Protein AF-A0A847ZUV1-F1 (afdb_monomer)

Structure (mmCIF, N/CA/C/O backbone):
data_AF-A0A847ZUV1-F1
#
_entry.id   AF-A0A847ZUV1-F1
#
loop_
_atom_site.group_PDB
_atom_site.id
_atom_site.type_symbol
_atom_site.label_atom_id
_atom_site.label_alt_id
_atom_site.label_comp_id
_atom_site.label_asym_id
_atom_site.label_entity_id
_atom_site.label_seq_id
_atom_site.pdbx_PDB_ins_code
_atom_site.Cartn_x
_atom_site.Cartn_y
_atom_site.Cartn_z
_atom_site.occupancy
_atom_site.B_iso_or_equiv
_atom_site.auth_seq_id
_atom_site.auth_comp_id
_atom_site.auth_asym_id
_atom_site.auth_atom_id
_atom_site.pdbx_PDB_model_num
ATOM 1 N N . MET A 1 1 ? -39.282 9.182 20.043 1.00 53.53 1 MET A N 1
ATOM 2 C CA . MET A 1 1 ? -37.834 9.390 19.811 1.00 53.53 1 MET A CA 1
ATOM 3 C C . MET A 1 1 ? -37.083 8.302 20.571 1.00 53.53 1 MET A C 1
ATOM 5 O O . MET A 1 1 ? -37.227 8.253 21.785 1.00 53.53 1 MET A O 1
ATOM 9 N N . LYS A 1 2 ? -36.377 7.372 19.909 1.00 70.12 2 LYS A N 1
ATOM 10 C CA . LYS A 1 2 ? -35.536 6.395 20.632 1.00 70.12 2 LYS A CA 1
ATOM 11 C C . LYS A 1 2 ? -34.274 7.124 21.107 1.00 70.12 2 LYS A C 1
ATOM 13 O O . LYS A 1 2 ? -33.583 7.711 20.282 1.00 70.12 2 LYS A O 1
ATOM 18 N N . SER A 1 3 ? -34.034 7.140 22.419 1.00 82.88 3 SER A N 1
ATOM 19 C CA . SER A 1 3 ? -32.850 7.770 23.024 1.00 82.88 3 SER A CA 1
ATOM 20 C C . SER A 1 3 ? -31.555 7.199 22.431 1.00 82.88 3 SER A C 1
ATOM 22 O O . SER A 1 3 ? -31.495 6.003 22.135 1.00 82.88 3 SER A O 1
ATOM 24 N N . ALA A 1 4 ? -30.523 8.038 22.290 1.00 77.69 4 ALA A N 1
ATOM 25 C CA . ALA A 1 4 ? -29.193 7.630 21.827 1.00 77.69 4 ALA A CA 1
ATOM 26 C C . ALA A 1 4 ? -28.595 6.504 22.691 1.00 77.69 4 ALA A C 1
ATOM 28 O O . ALA A 1 4 ? -27.925 5.625 22.167 1.00 77.69 4 ALA A O 1
ATOM 29 N N . ALA A 1 5 ? -28.950 6.449 23.979 1.00 82.81 5 ALA A N 1
ATOM 30 C CA . ALA A 1 5 ? -28.507 5.409 24.910 1.00 82.81 5 ALA A CA 1
ATOM 31 C C . ALA A 1 5 ? -28.939 3.976 24.529 1.00 82.81 5 ALA A C 1
ATOM 33 O O . ALA A 1 5 ? -28.390 3.017 25.060 1.00 82.81 5 ALA A O 1
ATOM 34 N N . TYR A 1 6 ? -29.917 3.811 23.629 1.00 88.81 6 TYR A N 1
ATOM 35 C CA . TYR A 1 6 ? -30.359 2.494 23.151 1.00 88.81 6 TYR A CA 1
ATOM 36 C C . TYR A 1 6 ? -29.679 2.054 21.848 1.00 88.81 6 TYR A C 1
ATOM 38 O O . TYR A 1 6 ? -29.993 0.978 21.335 1.00 88.81 6 TYR A O 1
ATOM 46 N N . ARG A 1 7 ? -28.797 2.876 21.264 1.00 90.94 7 ARG A N 1
ATOM 47 C CA . ARG A 1 7 ? -28.047 2.489 20.067 1.00 90.94 7 ARG A CA 1
ATOM 48 C C . ARG A 1 7 ? -26.960 1.496 20.464 1.00 90.94 7 ARG A C 1
ATOM 50 O O . ARG A 1 7 ? -26.238 1.701 21.434 1.00 90.94 7 ARG A O 1
ATOM 57 N N . LEU A 1 8 ? -26.849 0.404 19.712 1.00 93.38 8 LEU A N 1
ATOM 58 C CA . LEU A 1 8 ? -25.743 -0.531 19.888 1.00 93.38 8 LEU A CA 1
ATOM 59 C C . LEU A 1 8 ? -24.429 0.189 19.544 1.00 93.38 8 LEU A C 1
ATOM 61 O O . LEU A 1 8 ? -24.391 0.839 18.500 1.00 93.38 8 LEU A O 1
ATOM 65 N N . PRO A 1 9 ? -23.344 0.032 20.328 1.00 91.81 9 PRO A N 1
ATOM 66 C CA . PRO A 1 9 ? -22.079 0.723 20.058 1.00 91.81 9 PRO A CA 1
ATOM 67 C C . PRO A 1 9 ? -21.528 0.474 18.648 1.00 91.81 9 PRO A C 1
ATOM 69 O O . PRO A 1 9 ? -21.031 1.390 18.006 1.00 91.81 9 PRO A O 1
ATOM 72 N N . ALA A 1 10 ? -21.687 -0.747 18.125 1.00 91.94 10 ALA A N 1
ATOM 73 C CA . ALA A 1 10 ? -21.276 -1.108 16.765 1.00 91.94 10 ALA A CA 1
ATOM 74 C C . ALA A 1 10 ? -22.081 -0.402 15.653 1.00 91.94 10 ALA A C 1
ATOM 76 O O . ALA A 1 10 ? -21.674 -0.420 14.496 1.00 91.94 10 ALA A O 1
ATOM 77 N N . MET A 1 11 ? -23.228 0.195 15.987 1.00 92.81 11 MET A N 1
ATOM 78 C CA . MET A 1 11 ? -24.096 0.944 15.072 1.00 92.81 11 MET A CA 1
ATOM 79 C C . MET A 1 11 ? -24.112 2.452 15.382 1.00 92.81 11 MET A C 1
ATOM 81 O O . MET A 1 11 ? -24.817 3.202 14.708 1.00 92.81 11 MET A O 1
ATOM 85 N N . ASP A 1 12 ? -23.367 2.909 16.394 1.00 94.12 12 ASP A N 1
ATOM 86 C CA . ASP A 1 12 ? -23.307 4.313 16.803 1.00 94.12 12 ASP A CA 1
ATOM 87 C C . ASP A 1 12 ? -22.054 4.989 16.226 1.00 94.12 12 ASP A C 1
ATOM 89 O O . ASP A 1 12 ? -20.960 4.934 16.790 1.00 94.12 12 ASP A O 1
ATOM 93 N N . ILE A 1 13 ? -22.212 5.618 15.059 1.00 91.81 13 ILE A N 1
ATOM 94 C CA . ILE A 1 13 ? -21.105 6.257 14.335 1.00 91.81 13 ILE A CA 1
ATOM 95 C C . ILE A 1 13 ? -20.550 7.474 15.087 1.00 91.81 13 ILE A C 1
ATOM 97 O O . ILE A 1 13 ? -19.344 7.705 15.042 1.00 91.81 13 ILE A O 1
ATOM 101 N N . GLU A 1 14 ? -21.385 8.230 15.806 1.00 92.94 14 GLU A N 1
ATOM 102 C CA . GLU A 1 14 ? -20.931 9.387 16.592 1.00 92.94 14 GLU A CA 1
ATOM 103 C C . GLU A 1 14 ? -19.994 8.931 17.716 1.00 92.94 14 GLU A C 1
ATOM 105 O O . GLU A 1 14 ? -18.917 9.500 17.902 1.00 92.94 14 GLU A O 1
ATOM 110 N N . PHE A 1 15 ? -20.352 7.844 18.406 1.00 93.38 15 PHE A N 1
ATOM 111 C CA . PHE A 1 15 ? -19.483 7.204 19.391 1.00 93.38 15 PHE A CA 1
ATOM 112 C C . PHE A 1 15 ? -18.195 6.650 18.761 1.00 93.38 15 PHE A C 1
ATOM 114 O O . PHE A 1 15 ? -17.100 6.890 19.275 1.00 93.38 15 PHE A O 1
ATOM 121 N N . LEU A 1 16 ? -18.293 5.933 17.636 1.00 94.12 16 LEU A N 1
ATOM 122 C CA . LEU A 1 16 ? -17.138 5.316 16.970 1.00 94.12 16 LEU A CA 1
ATOM 123 C C . LEU A 1 16 ? -16.148 6.332 16.388 1.00 94.12 16 LEU A C 1
ATOM 125 O O . LEU A 1 16 ? -14.952 6.054 16.352 1.00 94.12 16 LEU A O 1
ATOM 129 N N . LEU A 1 17 ? -16.614 7.496 15.934 1.00 94.06 17 LEU A N 1
ATOM 130 C CA . LEU A 1 17 ? -15.756 8.570 15.421 1.00 94.06 17 LEU A CA 1
ATOM 131 C C . LEU A 1 17 ? -15.228 9.502 16.520 1.00 94.06 17 LEU A C 1
ATOM 133 O O . LEU A 1 17 ? -14.335 10.310 16.251 1.00 94.06 17 LEU A O 1
ATOM 137 N N . GLY A 1 18 ? -15.727 9.359 17.749 1.00 95.06 18 GLY A N 1
ATOM 138 C CA . GLY A 1 18 ? -15.259 10.090 18.918 1.00 95.06 18 GLY A CA 1
ATOM 139 C C . GLY A 1 18 ? -13.788 9.839 19.265 1.00 95.06 18 GLY A C 1
ATOM 140 O O . GLY A 1 18 ? -13.110 8.946 18.742 1.00 95.06 18 GLY A O 1
ATOM 141 N N . ASP A 1 19 ? -13.271 10.661 20.176 1.00 96.50 19 ASP A N 1
ATOM 142 C CA . ASP A 1 19 ? -11.856 10.625 20.552 1.00 96.50 19 ASP A CA 1
ATOM 143 C C . ASP A 1 19 ? -11.508 9.397 21.406 1.00 96.50 19 ASP A C 1
ATOM 145 O O . ASP A 1 19 ? -10.467 8.768 21.215 1.00 96.50 19 ASP A O 1
ATOM 149 N N . SER A 1 20 ? -12.434 8.985 22.278 1.00 95.94 20 SER A N 1
ATOM 150 C CA . SER A 1 20 ? -12.288 7.819 23.161 1.00 95.94 20 SER A CA 1
ATOM 151 C C . SER A 1 20 ? -12.166 6.488 22.410 1.00 95.94 20 SER A C 1
ATOM 153 O O . SER A 1 20 ? -11.598 5.533 22.934 1.00 95.94 20 SER A O 1
ATOM 155 N N . THR A 1 21 ? -12.663 6.418 21.176 1.00 96.75 21 THR A N 1
ATOM 156 C CA . THR A 1 21 ? -12.665 5.221 20.321 1.00 96.75 21 THR A CA 1
ATOM 157 C C . THR A 1 21 ? -11.560 5.239 19.264 1.00 96.75 21 THR A C 1
ATOM 159 O O . THR A 1 21 ? -11.434 4.289 18.490 1.00 96.75 21 THR A O 1
ATOM 162 N N . ARG A 1 22 ? -10.698 6.267 19.245 1.00 96.25 22 ARG A N 1
ATOM 163 C CA . ARG A 1 22 ? -9.581 6.382 18.291 1.00 96.25 22 ARG A CA 1
ATOM 164 C C . ARG A 1 22 ? -8.649 5.165 18.316 1.00 96.25 22 ARG A C 1
ATOM 166 O O . ARG A 1 22 ? -8.273 4.673 17.258 1.00 96.25 22 ARG A O 1
ATOM 173 N N . GLY A 1 23 ? -8.316 4.651 19.503 1.00 97.19 23 GLY A N 1
ATOM 174 C CA . GLY A 1 23 ? -7.465 3.461 19.637 1.00 97.19 23 GLY A CA 1
ATOM 175 C C . GLY A 1 23 ? -8.099 2.202 19.036 1.00 97.19 23 GLY A C 1
ATOM 176 O O . GLY A 1 23 ? -7.425 1.437 18.352 1.00 97.19 23 GLY A O 1
ATOM 177 N N . ILE A 1 24 ? -9.414 2.034 19.213 1.00 96.12 24 ILE A N 1
ATOM 178 C CA . ILE A 1 24 ? -10.171 0.919 18.627 1.00 96.12 2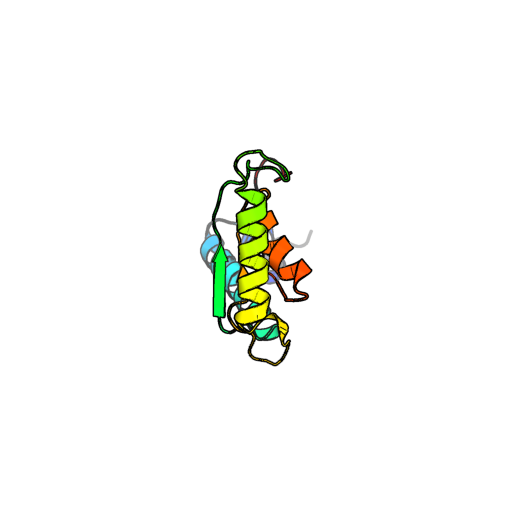4 ILE A CA 1
ATOM 179 C C . ILE A 1 24 ? -10.193 1.043 17.100 1.00 96.12 24 ILE A C 1
ATOM 181 O O . ILE A 1 24 ? -9.948 0.062 16.406 1.00 96.12 24 ILE A O 1
ATOM 185 N N . ARG A 1 25 ? -10.427 2.247 16.560 1.00 95.12 25 ARG A N 1
ATOM 186 C CA . ARG A 1 25 ? -10.376 2.486 15.107 1.00 95.12 25 ARG A CA 1
ATOM 187 C C . ARG A 1 25 ? -9.011 2.150 14.511 1.00 95.12 25 ARG A C 1
ATOM 189 O O . ARG A 1 25 ? -8.964 1.462 13.500 1.00 95.12 25 ARG A O 1
ATOM 196 N N . PHE A 1 26 ? -7.921 2.548 15.167 1.00 95.69 26 PHE A N 1
ATOM 197 C CA . PHE A 1 26 ? -6.567 2.203 14.727 1.00 95.69 26 PHE A CA 1
ATOM 198 C C . PHE A 1 26 ? -6.3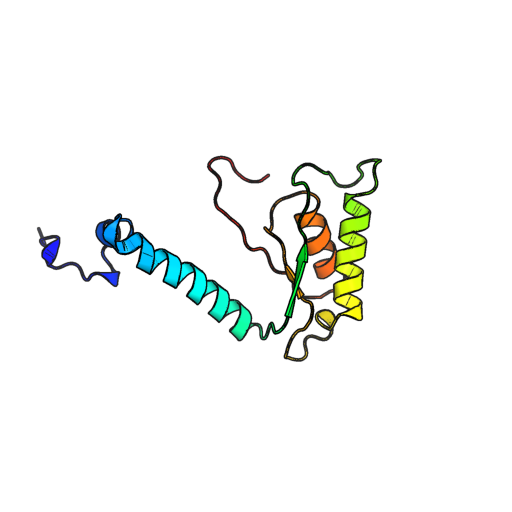31 0.685 14.710 1.00 95.69 26 PHE A C 1
ATOM 200 O O . PHE A 1 26 ? -5.794 0.142 13.745 1.00 95.69 26 PHE A O 1
ATOM 207 N N . GLN A 1 27 ? -6.789 -0.024 15.748 1.00 97.12 27 GLN A N 1
ATOM 208 C CA . GLN A 1 27 ? -6.724 -1.484 15.779 1.00 97.12 27 GLN A CA 1
ATOM 209 C C . GLN A 1 27 ? -7.518 -2.112 14.625 1.00 97.12 27 GLN A C 1
ATOM 211 O O . GLN A 1 27 ? -7.027 -3.048 13.998 1.00 97.12 27 GLN A O 1
ATOM 216 N N . LEU A 1 28 ? -8.710 -1.595 14.318 1.00 96.00 28 LEU A N 1
ATOM 217 C CA . LEU A 1 28 ? -9.529 -2.079 13.204 1.00 96.00 28 LEU A CA 1
ATOM 218 C C . LEU A 1 28 ? -8.881 -1.811 11.839 1.00 96.00 28 LEU A C 1
ATOM 220 O O . LEU A 1 28 ? -8.957 -2.669 10.963 1.00 96.00 28 LEU A O 1
ATOM 224 N N . GLU A 1 29 ? -8.228 -0.661 11.649 1.00 95.06 29 GLU A N 1
ATOM 225 C CA . GLU A 1 29 ? -7.476 -0.353 10.423 1.00 95.06 29 GLU A CA 1
ATOM 226 C C . GLU A 1 29 ? -6.346 -1.364 10.194 1.00 95.06 29 GLU A C 1
ATOM 228 O O . GLU A 1 29 ? -6.225 -1.911 9.095 1.00 95.06 29 GLU A O 1
ATOM 233 N N . TYR A 1 30 ? -5.582 -1.681 11.244 1.00 95.81 30 TYR A N 1
ATOM 234 C CA . TYR A 1 30 ? -4.553 -2.717 11.188 1.00 95.81 30 TYR A CA 1
ATOM 235 C C . TYR A 1 30 ? -5.149 -4.106 10.924 1.00 95.81 30 TYR A C 1
ATOM 237 O O . TYR A 1 30 ? -4.738 -4.783 9.983 1.00 95.81 30 TYR A O 1
ATOM 245 N N . GLN A 1 31 ? -6.141 -4.524 11.718 1.00 97.69 31 GLN A N 1
ATOM 246 C CA . GLN A 1 31 ? -6.741 -5.859 11.615 1.00 97.69 31 GLN A CA 1
ATOM 247 C C . GLN A 1 31 ? -7.341 -6.106 10.232 1.00 97.69 31 GLN A C 1
ATOM 249 O O . GLN A 1 31 ? -7.100 -7.152 9.638 1.00 97.69 31 GLN A O 1
ATOM 254 N N . LYS A 1 32 ? -8.063 -5.126 9.681 1.00 96.25 32 LYS A N 1
ATOM 255 C CA . LYS A 1 32 ? -8.655 -5.234 8.346 1.00 96.25 32 LYS A CA 1
ATOM 256 C C . LYS A 1 32 ? -7.593 -5.393 7.258 1.00 96.25 32 LYS A C 1
ATOM 258 O O . LYS A 1 32 ? -7.782 -6.182 6.334 1.00 96.25 32 LYS A O 1
ATOM 263 N N . ALA A 1 33 ? -6.491 -4.646 7.340 1.00 94.81 33 ALA A N 1
ATOM 264 C CA . ALA A 1 33 ? -5.388 -4.783 6.392 1.00 94.81 33 ALA A CA 1
ATOM 265 C C . ALA A 1 33 ? -4.726 -6.167 6.505 1.00 94.81 33 ALA A C 1
ATOM 267 O O . ALA A 1 33 ? -4.561 -6.856 5.500 1.00 94.81 33 ALA A O 1
ATOM 268 N N . GLU A 1 34 ? -4.424 -6.601 7.728 1.00 95.69 34 GLU A N 1
ATOM 269 C CA . GLU A 1 34 ? -3.804 -7.894 8.023 1.00 95.69 34 GLU A CA 1
ATOM 270 C C . GLU A 1 34 ? -4.662 -9.078 7.540 1.00 95.69 34 GLU A C 1
ATOM 272 O O . GLU A 1 34 ? -4.155 -10.001 6.900 1.00 95.69 34 GLU A O 1
ATOM 277 N N . GLU A 1 35 ? -5.976 -9.048 7.782 1.00 97.06 35 GLU A N 1
ATOM 278 C CA . GLU A 1 35 ? -6.907 -10.084 7.321 1.00 97.06 35 GLU A CA 1
ATOM 279 C C . GLU A 1 35 ? -6.941 -10.190 5.793 1.00 97.06 35 GLU A C 1
ATOM 281 O O . GLU A 1 35 ? -6.937 -11.299 5.251 1.00 97.06 35 GLU A O 1
ATOM 286 N N . HIS A 1 36 ? -6.911 -9.059 5.081 1.00 95.31 36 HIS A N 1
ATOM 287 C CA . HIS A 1 36 ? -6.841 -9.066 3.621 1.00 95.31 36 HIS A CA 1
ATOM 288 C C . HIS A 1 36 ? -5.535 -9.680 3.106 1.00 95.31 36 HIS A C 1
ATOM 290 O O . HIS A 1 36 ? -5.577 -10.520 2.203 1.00 95.31 36 HIS A O 1
ATOM 296 N N . LEU A 1 37 ? -4.389 -9.312 3.689 1.00 95.19 37 LEU A N 1
ATOM 297 C CA . LEU A 1 37 ? -3.085 -9.865 3.306 1.00 95.19 37 LEU A CA 1
ATOM 298 C C . LEU A 1 37 ? -3.040 -11.382 3.529 1.00 95.19 37 LEU A C 1
ATOM 300 O O . LEU A 1 37 ? -2.653 -12.134 2.629 1.00 95.19 37 LEU A O 1
ATOM 304 N N . ARG A 1 38 ? -3.536 -11.849 4.681 1.00 95.38 38 ARG A N 1
ATOM 305 C CA . ARG A 1 38 ? -3.646 -13.281 5.003 1.00 95.38 38 ARG A CA 1
ATOM 306 C C . ARG A 1 38 ? -4.578 -14.020 4.051 1.00 95.38 38 ARG A C 1
ATOM 308 O O . ARG A 1 38 ? -4.221 -15.090 3.558 1.00 95.38 38 ARG A O 1
ATOM 315 N N . ALA A 1 39 ? -5.743 -13.455 3.740 1.00 94.06 39 ALA A N 1
ATOM 316 C CA . ALA A 1 39 ? -6.690 -14.054 2.800 1.00 94.06 39 ALA A CA 1
ATOM 317 C C . ALA A 1 39 ? -6.086 -14.192 1.390 1.00 94.06 39 ALA A C 1
ATOM 319 O O . ALA A 1 39 ? -6.264 -15.217 0.719 1.00 94.06 39 ALA A O 1
ATOM 320 N N . TRP A 1 40 ? -5.310 -13.196 0.956 1.00 93.00 40 TRP A N 1
ATOM 321 C CA . TRP A 1 40 ? -4.554 -13.245 -0.298 1.00 93.00 40 TRP A CA 1
ATOM 322 C C . TRP A 1 40 ? -3.364 -14.210 -0.243 1.00 93.00 40 TRP A C 1
ATOM 324 O O . TRP A 1 40 ? -2.920 -14.687 -1.285 1.00 93.00 40 TRP A O 1
ATOM 334 N N . GLY A 1 41 ? -2.918 -14.595 0.953 1.00 95.25 41 GLY A N 1
ATOM 335 C CA . GLY A 1 41 ? -1.771 -15.473 1.164 1.00 95.25 41 GLY A CA 1
ATOM 336 C C . GLY A 1 41 ? -0.444 -14.760 0.933 1.00 95.25 41 GLY A C 1
ATOM 337 O O . GLY A 1 41 ? 0.485 -15.392 0.446 1.00 95.25 41 GLY A O 1
ATOM 338 N N . VAL A 1 42 ? -0.378 -13.456 1.209 1.00 96.06 42 VAL A N 1
ATOM 339 C CA . VAL A 1 42 ? 0.849 -12.656 1.119 1.00 96.06 42 VAL A CA 1
ATOM 340 C C 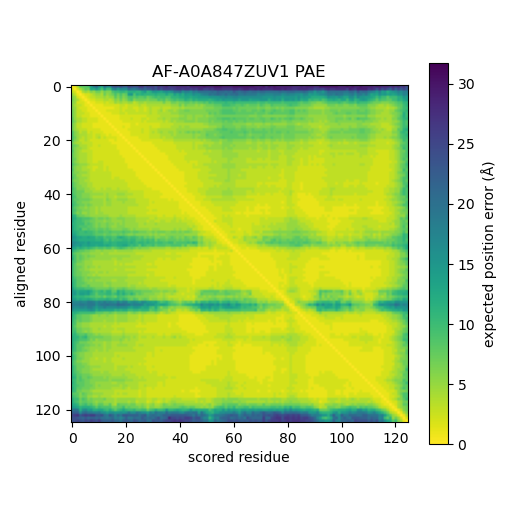. VAL A 1 42 ? 1.708 -12.934 2.346 1.00 96.06 42 VAL A C 1
ATOM 342 O O . VAL A 1 42 ? 1.287 -12.645 3.461 1.00 96.06 42 VAL A O 1
ATOM 345 N N . GLU A 1 43 ? 2.903 -13.479 2.132 1.00 95.88 43 GLU A N 1
ATOM 346 C CA . GLU A 1 43 ? 3.872 -13.758 3.200 1.00 95.88 43 GLU A CA 1
ATOM 347 C C . GLU A 1 43 ? 4.916 -12.648 3.302 1.00 95.88 43 GLU A C 1
ATOM 349 O O . GLU A 1 43 ? 5.235 -12.181 4.392 1.00 95.88 43 GLU A O 1
ATOM 354 N N . THR A 1 44 ? 5.436 -12.189 2.160 1.00 96.19 44 THR A N 1
ATOM 355 C CA . THR A 1 44 ? 6.413 -11.097 2.121 1.00 96.19 44 THR A CA 1
ATOM 356 C C . THR A 1 44 ? 6.073 -10.070 1.052 1.00 96.19 44 THR A C 1
ATOM 358 O O . THR A 1 44 ? 5.517 -10.379 -0.006 1.00 96.19 44 THR A O 1
ATOM 361 N N . THR A 1 45 ? 6.450 -8.825 1.327 1.00 97.25 45 THR A N 1
ATOM 362 C CA . THR A 1 45 ? 6.284 -7.695 0.413 1.00 97.25 45 THR A CA 1
ATOM 363 C C . THR A 1 45 ? 7.607 -6.990 0.182 1.00 97.25 45 THR A C 1
ATOM 365 O O . THR A 1 45 ? 8.414 -6.868 1.103 1.00 97.25 45 THR A O 1
ATOM 368 N N . VAL A 1 46 ? 7.775 -6.426 -1.009 1.00 98.06 46 VAL A N 1
ATOM 369 C CA . VAL A 1 46 ? 8.793 -5.405 -1.273 1.00 98.06 46 VAL A CA 1
ATOM 370 C C . VAL A 1 46 ? 8.082 -4.059 -1.308 1.00 98.06 46 VAL A C 1
ATOM 372 O O . VAL A 1 46 ? 7.237 -3.824 -2.173 1.00 98.06 46 VAL A O 1
ATOM 375 N N . VAL A 1 47 ? 8.394 -3.190 -0.344 1.00 97.94 47 VAL A N 1
ATOM 376 C CA . VAL A 1 47 ? 7.752 -1.875 -0.226 1.00 97.94 47 VAL A CA 1
ATOM 377 C C . VAL A 1 47 ? 8.542 -0.841 -1.017 1.00 97.94 47 VAL A C 1
ATOM 379 O O . VAL A 1 47 ? 9.719 -0.613 -0.736 1.00 97.94 47 VAL A O 1
ATOM 382 N N . VAL A 1 48 ? 7.895 -0.199 -1.989 1.00 98.12 48 VAL A N 1
ATOM 383 C CA . VAL A 1 48 ? 8.511 0.843 -2.818 1.00 98.12 48 VAL A CA 1
ATOM 384 C C . VAL A 1 48 ? 7.969 2.213 -2.428 1.00 98.12 48 VAL A C 1
ATOM 386 O O . VAL A 1 48 ? 6.764 2.469 -2.469 1.00 98.12 48 VAL A O 1
ATOM 389 N N . PHE A 1 49 ? 8.888 3.111 -2.083 1.00 97.00 49 PHE A N 1
ATOM 390 C CA . PHE A 1 49 ? 8.616 4.523 -1.840 1.00 97.00 49 PHE A CA 1
ATOM 391 C C . PHE A 1 49 ? 9.227 5.377 -2.947 1.00 97.00 49 PHE A C 1
ATOM 393 O O . PHE A 1 49 ? 10.274 5.048 -3.501 1.00 97.00 49 PHE A O 1
ATOM 400 N N . GLY A 1 50 ? 8.600 6.513 -3.235 1.00 95.12 50 GLY A N 1
ATOM 401 C CA . GLY A 1 50 ? 9.157 7.485 -4.161 1.00 95.12 50 GLY A CA 1
ATOM 402 C C . GLY A 1 50 ? 8.234 8.667 -4.410 1.00 95.12 50 GLY A C 1
ATOM 403 O O . GLY A 1 50 ? 7.150 8.773 -3.838 1.00 95.12 50 GLY A O 1
ATOM 404 N N . SER A 1 51 ? 8.699 9.581 -5.258 1.00 94.69 51 SER A N 1
ATOM 405 C CA . SER A 1 51 ? 7.992 10.822 -5.563 1.00 94.69 51 SER A CA 1
ATOM 406 C C . SER A 1 51 ? 6.638 10.565 -6.226 1.00 94.69 51 SER A C 1
ATOM 408 O O . SER A 1 51 ? 6.558 9.887 -7.249 1.00 94.69 51 SER A O 1
ATOM 410 N N . ALA A 1 52 ? 5.604 11.218 -5.697 1.00 92.69 52 ALA A N 1
ATOM 411 C CA . ALA A 1 52 ? 4.272 11.288 -6.294 1.00 92.69 52 ALA A CA 1
ATOM 412 C C . ALA A 1 52 ? 4.205 12.199 -7.540 1.00 92.69 52 ALA A C 1
ATOM 414 O O . ALA A 1 52 ? 3.179 12.284 -8.198 1.00 92.69 52 ALA A O 1
ATOM 415 N N . ARG A 1 53 ? 5.282 12.933 -7.856 1.00 92.62 53 ARG A N 1
ATOM 416 C CA . ARG A 1 53 ? 5.278 13.994 -8.884 1.00 92.62 53 ARG A CA 1
ATOM 417 C C . ARG A 1 53 ? 5.960 13.601 -10.192 1.00 92.62 53 ARG A C 1
ATOM 419 O O . ARG A 1 53 ? 5.881 14.349 -11.163 1.00 92.62 53 ARG A O 1
ATOM 426 N N . VAL A 1 54 ? 6.678 12.479 -10.203 1.00 94.00 54 VAL A N 1
ATOM 427 C CA . VAL A 1 54 ? 7.341 11.973 -11.412 1.00 94.00 54 VAL A CA 1
ATOM 428 C C . VAL A 1 54 ? 6.267 11.475 -12.370 1.00 94.00 54 VAL A C 1
ATOM 430 O O . VAL A 1 54 ? 5.358 10.772 -11.949 1.00 94.00 54 VAL A O 1
ATOM 433 N N . LYS A 1 55 ? 6.360 11.834 -13.651 1.00 92.25 55 LYS A N 1
ATOM 434 C CA . LYS A 1 55 ? 5.367 11.457 -14.664 1.00 92.25 55 LYS A CA 1
ATOM 435 C C . LYS A 1 55 ? 5.910 10.369 -15.596 1.00 92.25 55 LYS A C 1
ATOM 437 O O . LYS A 1 55 ? 7.121 10.332 -15.827 1.00 92.25 55 LYS A O 1
ATOM 442 N N . PRO A 1 56 ? 5.038 9.529 -16.179 1.00 92.56 56 PRO A N 1
ATOM 443 C CA . PRO A 1 56 ? 5.420 8.667 -17.293 1.00 92.56 56 PRO A CA 1
ATOM 444 C C . PRO A 1 56 ? 6.055 9.487 -18.427 1.00 92.56 56 PRO A C 1
ATOM 446 O O . PRO A 1 56 ? 5.552 10.558 -18.771 1.00 92.56 56 PRO A O 1
ATOM 449 N N . GLY A 1 57 ? 7.158 9.000 -19.002 1.00 89.56 57 GLY A N 1
ATOM 450 C CA . GLY A 1 57 ? 7.873 9.688 -20.085 1.00 89.56 57 GLY A CA 1
ATOM 451 C C . GLY A 1 57 ? 8.701 10.906 -19.656 1.00 89.56 57 GLY A C 1
ATOM 452 O O . GLY A 1 57 ? 9.156 11.662 -20.515 1.00 89.56 57 GLY A O 1
ATOM 453 N N . ALA A 1 58 ? 8.905 11.121 -18.350 1.00 89.88 58 ALA A N 1
ATOM 454 C CA . ALA A 1 58 ? 9.858 12.116 -17.870 1.00 89.88 58 ALA A CA 1
ATOM 455 C C . ALA A 1 58 ? 11.290 11.779 -18.349 1.00 89.88 58 ALA A C 1
ATOM 457 O O . ALA A 1 58 ? 11.681 10.610 -18.349 1.00 89.88 58 ALA A O 1
ATOM 458 N N . PRO A 1 59 ? 12.099 12.784 -18.734 1.00 90.00 59 PRO A N 1
ATOM 459 C CA . PRO A 1 59 ? 13.420 12.562 -19.333 1.00 90.00 59 PRO A CA 1
ATOM 460 C C . PRO A 1 59 ? 14.459 11.986 -18.361 1.00 90.00 59 PRO A C 1
ATOM 462 O O . PRO A 1 59 ? 15.517 11.541 -18.792 1.00 90.00 59 PRO A O 1
ATOM 465 N N . ASP A 1 60 ? 14.177 12.003 -17.058 1.00 91.88 60 ASP A N 1
ATOM 466 C CA . ASP A 1 60 ? 15.044 11.452 -16.016 1.00 91.88 60 ASP A CA 1
ATOM 467 C C . ASP A 1 60 ? 14.980 9.916 -15.910 1.00 91.88 60 ASP A C 1
ATOM 469 O O . ASP A 1 60 ? 15.830 9.313 -15.258 1.00 91.88 60 ASP A O 1
ATOM 473 N N . GLY A 1 61 ? 13.998 9.278 -16.561 1.00 94.75 61 GLY A N 1
ATOM 474 C CA . GLY A 1 61 ? 13.846 7.824 -16.606 1.00 94.75 61 GLY A CA 1
ATOM 475 C C . GLY A 1 61 ? 13.405 7.182 -15.287 1.00 94.75 61 GLY A C 1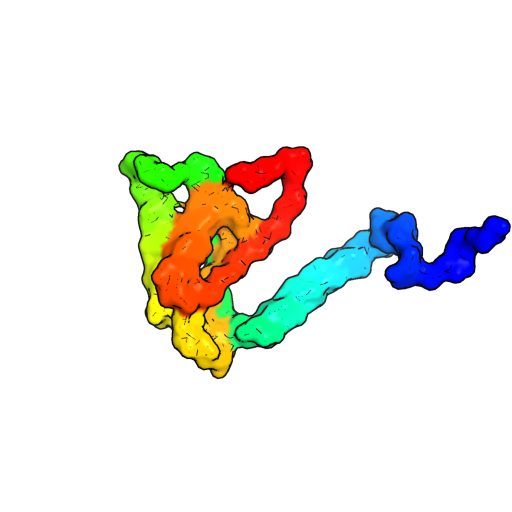
ATOM 476 O O . GLY A 1 61 ? 13.345 5.954 -15.203 1.00 94.75 61 GLY A O 1
ATOM 477 N N . TRP A 1 62 ? 13.065 7.964 -14.253 1.00 97.25 62 TRP A N 1
ATOM 478 C CA . TRP A 1 62 ? 12.744 7.402 -12.936 1.00 97.25 62 TRP A CA 1
ATOM 479 C C . TRP A 1 62 ? 11.454 6.585 -12.937 1.00 97.25 62 TRP A C 1
ATOM 481 O O . TRP A 1 62 ? 11.390 5.542 -12.286 1.00 97.25 62 TRP A O 1
ATOM 491 N N . TYR A 1 63 ? 10.439 7.035 -13.681 1.00 97.88 63 TYR A N 1
ATOM 492 C CA . TYR A 1 63 ? 9.185 6.294 -13.818 1.00 97.88 63 TYR A CA 1
ATOM 493 C C . TYR A 1 63 ? 9.433 4.920 -14.450 1.00 97.88 63 TYR A C 1
ATOM 495 O O . TYR A 1 63 ? 9.034 3.893 -13.902 1.00 97.88 63 TYR A O 1
ATOM 503 N N . ASP A 1 64 ? 10.145 4.888 -15.576 1.00 97.69 64 ASP A N 1
ATOM 504 C CA . ASP A 1 64 ? 10.411 3.647 -16.303 1.00 97.69 64 ASP A CA 1
ATOM 505 C C . ASP A 1 64 ? 11.314 2.707 -15.502 1.00 97.69 64 ASP A C 1
ATOM 507 O O . ASP A 1 64 ? 11.070 1.501 -15.475 1.00 97.69 64 ASP A O 1
ATOM 511 N N . GLY A 1 65 ? 12.292 3.249 -14.770 1.00 98.00 65 GLY A N 1
ATOM 512 C CA . GLY A 1 65 ? 13.114 2.481 -13.837 1.00 98.00 65 GLY A CA 1
ATOM 513 C C . GLY A 1 65 ? 12.290 1.831 -12.723 1.00 98.00 65 GLY A C 1
ATOM 514 O O . GLY A 1 65 ? 12.445 0.640 -12.457 1.00 98.00 65 GLY A O 1
ATOM 515 N N . ALA A 1 66 ? 11.363 2.572 -12.110 1.00 98.31 66 ALA A N 1
ATOM 516 C CA . ALA A 1 66 ? 10.477 2.041 -11.074 1.00 98.31 66 ALA A CA 1
ATOM 517 C C . ALA A 1 66 ? 9.509 0.978 -11.619 1.00 98.31 66 ALA A C 1
ATOM 519 O O . ALA A 1 66 ? 9.288 -0.051 -10.977 1.00 98.31 66 ALA A O 1
ATOM 520 N N . ARG A 1 67 ? 8.984 1.179 -12.833 1.00 98.44 67 ARG A N 1
ATOM 521 C CA . ARG A 1 67 ? 8.154 0.187 -13.528 1.00 98.44 67 ARG A CA 1
ATOM 522 C C . ARG A 1 67 ? 8.936 -1.082 -13.856 1.00 98.44 67 ARG A C 1
ATOM 524 O O . ARG A 1 67 ? 8.451 -2.183 -13.598 1.00 98.44 67 ARG A O 1
ATOM 531 N N . ALA A 1 68 ? 10.154 -0.946 -14.374 1.00 98.38 68 ALA A N 1
ATOM 532 C CA . ALA A 1 68 ? 11.032 -2.077 -14.650 1.00 98.38 68 ALA A CA 1
ATOM 533 C C . ALA A 1 68 ? 11.384 -2.843 -13.366 1.00 98.38 68 ALA A C 1
ATOM 535 O O . ALA A 1 68 ? 11.324 -4.071 -13.356 1.00 98.38 68 ALA A O 1
ATOM 536 N N . PHE A 1 69 ? 11.667 -2.132 -12.272 1.00 98.38 69 PHE A N 1
ATOM 537 C CA . PHE A 1 69 ? 11.905 -2.730 -10.959 1.00 98.38 69 PHE A CA 1
ATOM 538 C C . PHE A 1 69 ? 10.695 -3.537 -10.470 1.00 98.38 69 PHE A C 1
ATOM 540 O O . PHE A 1 69 ? 10.836 -4.711 -10.133 1.00 98.38 69 PHE A O 1
ATOM 547 N N . GLY A 1 70 ? 9.496 -2.942 -10.490 1.00 98.31 70 GLY A N 1
ATOM 548 C CA . GLY A 1 70 ? 8.269 -3.616 -10.058 1.00 98.31 70 GLY A CA 1
ATOM 549 C C . GLY A 1 70 ? 7.976 -4.883 -10.864 1.00 98.31 70 GLY A C 1
ATOM 550 O O . GLY A 1 70 ? 7.585 -5.907 -10.295 1.00 98.31 70 GLY A O 1
ATOM 551 N N . LYS A 1 71 ? 8.237 -4.841 -12.177 1.00 98.38 71 LYS A N 1
ATOM 552 C CA . LYS A 1 71 ? 8.136 -6.005 -13.060 1.00 98.38 71 LYS A CA 1
ATOM 553 C C . LYS A 1 71 ? 9.150 -7.086 -12.683 1.00 98.38 71 LYS A C 1
ATOM 555 O O . LYS A 1 71 ? 8.745 -8.218 -12.440 1.00 98.38 71 LYS A O 1
ATOM 560 N N . LEU A 1 72 ? 10.431 -6.736 -12.564 1.00 97.88 72 LEU A N 1
ATOM 561 C CA . LEU A 1 72 ? 11.506 -7.679 -12.245 1.00 97.88 72 LEU A CA 1
ATOM 562 C C . LEU A 1 72 ? 11.268 -8.389 -10.906 1.00 97.88 72 LEU A C 1
ATOM 564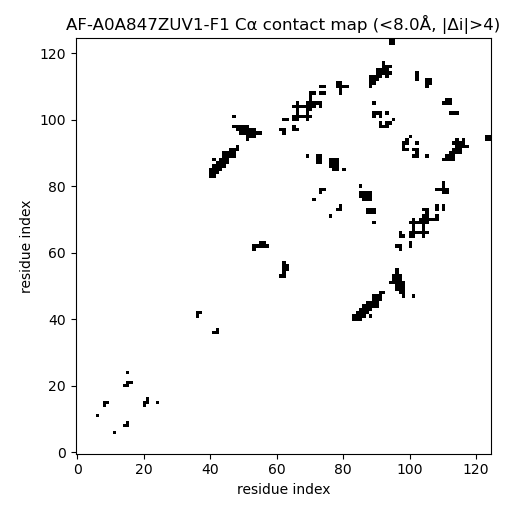 O O . LEU A 1 72 ? 11.307 -9.615 -10.839 1.00 97.88 72 LEU A O 1
ATOM 568 N N . CYS A 1 73 ? 10.958 -7.634 -9.849 1.00 96.81 73 CYS A N 1
ATOM 569 C CA . CYS A 1 73 ? 10.636 -8.207 -8.542 1.00 96.81 73 CYS A CA 1
ATOM 570 C C . CYS A 1 73 ? 9.438 -9.155 -8.607 1.00 96.81 73 CYS A C 1
ATOM 572 O O . CYS A 1 73 ? 9.407 -10.155 -7.902 1.00 96.81 73 CYS A O 1
ATOM 574 N N . SER A 1 74 ? 8.457 -8.859 -9.454 1.00 96.88 74 SER A N 1
ATOM 575 C CA . SER A 1 74 ? 7.267 -9.694 -9.585 1.00 96.88 74 SER A CA 1
ATOM 576 C C . SER A 1 74 ? 7.527 -10.978 -10.369 1.00 96.88 74 SER A C 1
ATOM 578 O O . SER A 1 74 ? 6.980 -12.024 -10.017 1.00 96.88 74 SER A O 1
ATOM 580 N N . GLU A 1 75 ? 8.356 -10.909 -11.413 1.00 95.81 75 GLU A N 1
ATOM 581 C CA . GLU A 1 75 ? 8.734 -12.057 -12.243 1.00 95.81 75 GLU A CA 1
ATOM 582 C C . GLU A 1 75 ? 9.656 -13.027 -11.504 1.00 95.81 75 GLU A C 1
ATOM 584 O O . GLU A 1 75 ? 9.423 -14.231 -11.566 1.00 95.81 75 GLU A O 1
ATOM 589 N N . GLU A 1 76 ? 10.624 -12.504 -10.752 1.00 94.38 76 GLU A N 1
ATOM 590 C CA . GLU A 1 76 ? 11.673 -13.303 -10.105 1.00 94.38 76 GLU A CA 1
ATOM 591 C C . GLU A 1 76 ? 11.424 -13.540 -8.605 1.00 94.38 76 GLU A C 1
ATOM 593 O O . GLU A 1 76 ? 11.985 -14.451 -8.002 1.00 94.38 76 GLU A O 1
ATOM 598 N N . GLY A 1 77 ? 10.586 -12.721 -7.964 1.00 89.75 77 GLY A N 1
ATOM 599 C CA . GLY A 1 77 ? 10.414 -12.712 -6.507 1.00 89.75 77 GLY A CA 1
ATOM 600 C C . GLY A 1 77 ? 9.349 -13.665 -5.965 1.00 89.75 77 GLY A C 1
ATOM 601 O O . GLY A 1 77 ? 9.175 -13.728 -4.752 1.00 89.75 77 GLY A O 1
ATOM 602 N N . GLY A 1 78 ? 8.642 -14.407 -6.820 1.00 89.81 78 GLY A N 1
ATOM 603 C CA . GLY A 1 78 ? 7.655 -15.413 -6.406 1.00 89.81 78 GLY A CA 1
ATOM 604 C C . GLY A 1 78 ? 6.190 -14.959 -6.438 1.00 89.81 78 GLY A C 1
ATOM 605 O O . GLY A 1 78 ? 5.296 -15.804 -6.426 1.00 89.81 78 GLY A O 1
ATOM 606 N N . ALA A 1 79 ? 5.915 -13.658 -6.568 1.00 91.56 79 ALA A N 1
ATOM 607 C CA . ALA A 1 79 ? 4.550 -13.123 -6.611 1.00 91.56 79 ALA A CA 1
ATOM 608 C C . ALA A 1 79 ? 3.763 -13.582 -7.856 1.00 91.56 79 ALA A C 1
ATOM 610 O O . ALA A 1 79 ? 2.552 -13.809 -7.787 1.00 91.56 79 ALA A O 1
ATOM 611 N N . LYS A 1 80 ? 4.439 -13.750 -9.001 1.00 90.50 80 LYS A N 1
ATOM 612 C CA . LYS A 1 80 ? 3.812 -14.112 -10.284 1.00 90.50 80 LYS A CA 1
ATOM 613 C C . LYS A 1 80 ? 3.244 -15.527 -10.327 1.00 90.50 80 LYS A C 1
ATOM 615 O O . LYS A 1 80 ? 2.263 -15.762 -11.028 1.00 90.50 80 LYS A O 1
ATOM 620 N N . HIS A 1 81 ? 3.827 -16.472 -9.591 1.00 80.81 81 HIS A N 1
ATOM 621 C CA . HIS A 1 81 ? 3.451 -17.884 -9.704 1.00 80.81 81 HIS A CA 1
ATOM 622 C C . HIS A 1 81 ? 2.054 -18.193 -9.154 1.00 80.81 81 HIS A C 1
ATOM 624 O O . HIS A 1 81 ? 1.522 -19.260 -9.444 1.00 80.81 81 HIS A O 1
ATOM 630 N N . LYS A 1 82 ? 1.441 -17.269 -8.393 1.00 71.62 82 LYS A N 1
ATOM 631 C CA . LYS A 1 82 ? 0.098 -17.399 -7.788 1.00 71.62 82 LYS A CA 1
ATOM 632 C C . LYS A 1 82 ? -0.111 -18.681 -6.964 1.00 71.62 82 LYS A C 1
ATOM 634 O O . LYS A 1 82 ? -1.239 -18.997 -6.590 1.00 71.62 82 LYS A O 1
ATOM 639 N N . VAL A 1 83 ? 0.967 -19.394 -6.643 1.00 82.94 83 VAL A N 1
ATOM 640 C CA . VAL A 1 83 ? 0.993 -20.496 -5.687 1.00 82.94 83 VAL A CA 1
ATOM 641 C C . VAL A 1 83 ? 1.224 -19.879 -4.321 1.00 82.94 83 VAL A C 1
ATOM 643 O O . VAL A 1 83 ? 2.145 -19.086 -4.152 1.00 82.94 83 VAL A O 1
ATOM 646 N N . LYS A 1 84 ? 0.355 -20.202 -3.365 1.00 86.88 84 LYS A N 1
ATOM 647 C CA . LYS A 1 84 ? 0.487 -19.690 -2.005 1.00 86.88 84 LYS A CA 1
ATOM 648 C C . LYS A 1 84 ? 1.596 -20.441 -1.251 1.00 86.88 84 LYS A C 1
ATOM 650 O O . LYS A 1 84 ? 1.715 -21.655 -1.430 1.00 86.88 84 LYS A O 1
ATOM 655 N N . PRO A 1 85 ? 2.318 -19.759 -0.351 1.00 92.62 85 PRO A N 1
ATOM 656 C CA . PRO A 1 85 ? 2.228 -18.319 -0.098 1.00 92.62 85 PRO A CA 1
ATOM 657 C C . PRO A 1 85 ? 2.890 -17.472 -1.200 1.00 92.62 85 PRO A C 1
ATOM 659 O O . PRO A 1 85 ? 3.822 -17.902 -1.872 1.00 92.62 85 PRO A O 1
ATOM 662 N N . LEU A 1 86 ? 2.381 -16.255 -1.382 1.00 94.69 86 LEU A N 1
ATOM 663 C CA . LEU A 1 86 ? 2.928 -15.257 -2.292 1.00 94.69 86 LEU A CA 1
ATOM 664 C C . LEU A 1 86 ? 4.105 -14.549 -1.619 1.00 94.69 86 LEU A C 1
ATOM 666 O O . LEU A 1 86 ? 3.966 -14.015 -0.516 1.00 94.69 86 LEU A O 1
ATOM 670 N N . TYR A 1 87 ? 5.232 -14.491 -2.320 1.00 95.62 87 TYR A N 1
ATOM 671 C CA . TYR A 1 87 ? 6.447 -13.831 -1.853 1.00 95.62 87 TYR A CA 1
ATOM 672 C C . TYR A 1 87 ? 6.751 -12.580 -2.670 1.00 95.62 87 TYR A C 1
ATOM 674 O O . TYR A 1 87 ? 6.460 -12.516 -3.862 1.00 95.62 87 TYR A O 1
ATOM 682 N N . ASN A 1 88 ? 7.366 -11.602 -2.011 1.00 96.00 88 ASN A N 1
ATOM 683 C CA . ASN A 1 88 ? 7.887 -10.365 -2.588 1.00 96.00 88 ASN A CA 1
ATOM 684 C C . ASN A 1 88 ? 6.855 -9.603 -3.428 1.00 96.00 88 ASN A C 1
ATOM 686 O O . ASN A 1 88 ? 7.175 -9.024 -4.465 1.00 96.00 88 ASN A O 1
ATOM 690 N N . VAL A 1 89 ? 5.603 -9.592 -2.967 1.00 97.50 89 VAL A N 1
ATOM 691 C CA . VAL A 1 89 ? 4.527 -8.830 -3.604 1.00 97.50 89 VAL A CA 1
ATOM 692 C C . VAL A 1 89 ? 4.870 -7.342 -3.529 1.00 97.50 89 VAL A C 1
ATOM 694 O O . VAL A 1 89 ? 5.203 -6.834 -2.455 1.00 97.50 89 VAL A O 1
ATOM 697 N N . ILE A 1 90 ? 4.805 -6.635 -4.660 1.00 98.25 90 ILE A N 1
ATOM 698 C CA . ILE A 1 90 ? 5.047 -5.189 -4.680 1.00 98.25 90 ILE A CA 1
ATOM 699 C C . ILE A 1 90 ? 3.954 -4.482 -3.881 1.00 98.25 90 ILE A C 1
ATOM 701 O O . ILE A 1 90 ? 2.765 -4.653 -4.159 1.00 98.25 90 ILE A O 1
ATOM 705 N N . ALA A 1 91 ? 4.374 -3.667 -2.916 1.00 98.12 91 ALA A N 1
ATOM 706 C CA . ALA A 1 91 ? 3.500 -2.825 -2.116 1.00 98.12 91 ALA A CA 1
ATOM 707 C C . ALA A 1 91 ? 3.969 -1.366 -2.143 1.00 98.12 91 ALA A C 1
ATOM 709 O O . ALA A 1 91 ? 5.166 -1.085 -2.107 1.00 98.12 91 ALA A O 1
ATOM 710 N N . THR A 1 92 ? 3.032 -0.424 -2.181 1.00 98.12 92 THR A N 1
ATOM 711 C CA . THR A 1 92 ? 3.319 1.020 -2.166 1.00 98.12 92 THR A CA 1
ATOM 712 C C . THR A 1 92 ? 2.265 1.778 -1.361 1.00 98.12 92 THR A C 1
ATOM 714 O O . THR A 1 92 ? 1.333 1.176 -0.832 1.00 98.12 92 THR A O 1
ATOM 717 N N . GLY A 1 93 ? 2.373 3.109 -1.288 1.00 95.50 93 GLY A N 1
ATOM 718 C CA . GLY A 1 93 ? 1.288 3.972 -0.800 1.00 95.50 93 GLY A CA 1
ATOM 719 C C . GLY A 1 93 ? 0.138 4.165 -1.802 1.00 95.50 93 GLY A C 1
ATOM 720 O O . GLY A 1 93 ? -0.802 4.887 -1.494 1.00 95.50 93 GLY A O 1
ATOM 721 N N . GLY A 1 94 ? 0.242 3.571 -3.001 1.00 94.19 94 GLY A N 1
ATOM 722 C CA . GLY A 1 94 ? -0.769 3.561 -4.066 1.00 94.19 94 GLY A CA 1
ATOM 723 C C . GLY A 1 94 ? -1.127 4.910 -4.695 1.00 94.19 94 GLY A C 1
ATOM 724 O O . GLY A 1 94 ? -2.079 4.977 -5.468 1.00 94.19 94 GLY A O 1
ATOM 725 N N . GLY A 1 95 ? -0.354 5.956 -4.402 1.00 93.62 95 GLY A N 1
ATOM 726 C CA . GLY A 1 95 ? -0.436 7.245 -5.085 1.00 93.62 95 GLY A CA 1
ATOM 727 C C . GLY A 1 95 ? 0.284 7.268 -6.446 1.00 93.62 95 GLY A C 1
ATOM 728 O O . GLY A 1 95 ? 0.879 6.264 -6.855 1.00 93.62 95 GLY A O 1
ATOM 729 N N . PRO A 1 96 ? 0.279 8.423 -7.133 1.00 94.75 96 PRO A N 1
ATOM 730 C CA . PRO A 1 96 ? 0.859 8.597 -8.465 1.00 94.75 96 PRO A CA 1
ATOM 731 C C . PRO A 1 96 ? 2.395 8.481 -8.482 1.00 94.75 96 PRO A C 1
ATOM 733 O O . PRO A 1 96 ? 3.071 8.297 -7.463 1.00 94.75 96 PRO A O 1
ATOM 736 N N . GLY A 1 97 ? 2.967 8.605 -9.678 1.00 95.56 97 GLY A N 1
ATOM 737 C CA . GLY A 1 97 ? 4.406 8.685 -9.905 1.00 95.56 97 GLY A CA 1
ATOM 738 C C . GLY A 1 97 ? 5.148 7.385 -9.637 1.00 95.56 97 GLY A C 1
ATOM 739 O O . GLY A 1 97 ? 4.814 6.356 -10.211 1.00 95.56 97 GLY A O 1
ATOM 740 N N . ILE A 1 98 ? 6.193 7.413 -8.808 1.00 97.94 98 ILE A N 1
ATOM 741 C CA . ILE A 1 98 ? 7.063 6.240 -8.597 1.00 97.94 98 ILE A CA 1
ATOM 742 C C . ILE A 1 98 ? 6.304 5.063 -7.973 1.00 97.94 98 ILE A C 1
ATOM 744 O O . ILE A 1 98 ? 6.560 3.910 -8.319 1.00 97.94 98 ILE A O 1
ATOM 748 N N . MET A 1 99 ? 5.361 5.350 -7.072 1.00 97.50 99 MET A N 1
ATOM 749 C CA . MET A 1 99 ? 4.523 4.324 -6.448 1.00 97.50 99 MET A CA 1
ATOM 750 C C . MET A 1 99 ? 3.617 3.657 -7.488 1.00 97.50 99 MET A C 1
ATOM 752 O O . MET A 1 99 ? 3.602 2.430 -7.601 1.00 97.50 99 MET A O 1
ATOM 756 N N . GLU A 1 100 ? 2.927 4.462 -8.298 1.00 97.56 100 GLU A N 1
ATOM 757 C CA . GLU A 1 100 ? 2.134 3.969 -9.423 1.00 97.56 100 GLU A CA 1
ATOM 758 C C . GLU A 1 100 ? 2.992 3.147 -10.392 1.00 97.56 100 GLU A C 1
ATOM 760 O O . GLU A 1 100 ? 2.597 2.045 -10.763 1.00 97.56 100 GLU A O 1
ATOM 765 N N . ALA A 1 101 ? 4.179 3.635 -10.761 1.00 98.25 101 ALA A N 1
ATOM 766 C CA . ALA A 1 101 ? 5.080 2.957 -11.684 1.00 98.25 101 ALA A CA 1
ATOM 767 C C . ALA A 1 101 ? 5.464 1.555 -11.191 1.00 98.25 101 ALA A C 1
ATOM 769 O O . ALA A 1 101 ? 5.355 0.586 -11.943 1.00 98.25 101 ALA A O 1
ATOM 770 N N . ALA A 1 102 ? 5.858 1.423 -9.921 1.00 98.50 102 ALA A N 1
ATOM 771 C CA . ALA A 1 102 ? 6.202 0.132 -9.330 1.00 98.50 102 ALA A CA 1
ATOM 772 C C . ALA A 1 102 ? 5.003 -0.833 -9.317 1.00 98.50 102 ALA A C 1
ATOM 774 O O . ALA A 1 102 ? 5.132 -1.981 -9.755 1.00 98.50 102 ALA A O 1
ATOM 775 N N . ASN A 1 103 ? 3.824 -0.360 -8.893 1.00 98.44 103 ASN A N 1
ATOM 776 C CA . ASN A 1 103 ? 2.591 -1.152 -8.931 1.00 98.44 103 ASN A CA 1
ATOM 777 C C . ASN A 1 103 ? 2.230 -1.565 -10.365 1.00 98.44 103 ASN A C 1
ATOM 779 O O . ASN A 1 103 ? 1.885 -2.720 -10.617 1.00 98.44 103 ASN A O 1
ATOM 783 N N . ARG A 1 104 ? 2.362 -0.647 -11.329 1.00 98.12 104 ARG A N 1
ATOM 784 C CA . ARG A 1 104 ? 2.126 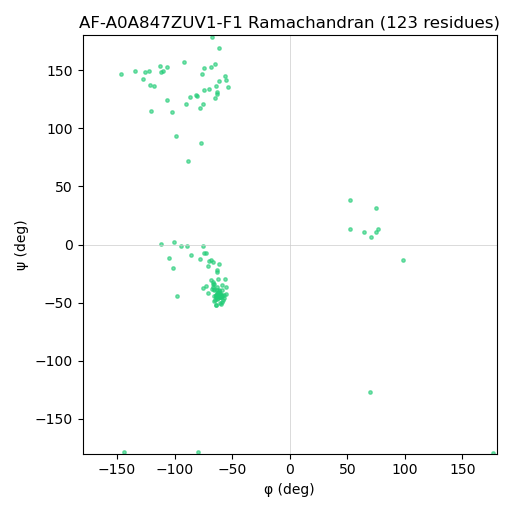-0.9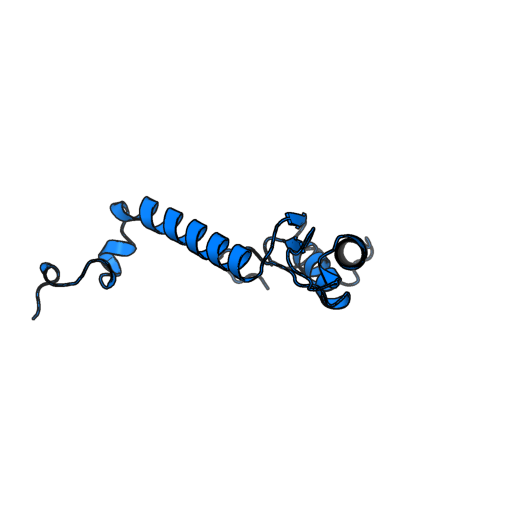09 -12.752 1.00 98.12 104 ARG A CA 1
ATOM 785 C C . ARG A 1 104 ? 3.049 -2.004 -13.270 1.00 98.12 104 ARG A C 1
ATOM 787 O O . ARG A 1 104 ? 2.569 -2.915 -13.931 1.00 98.12 104 ARG A O 1
ATOM 794 N N . GLY A 1 105 ? 4.335 -1.954 -12.928 1.00 98.25 105 GLY A N 1
ATOM 795 C CA . GLY A 1 105 ? 5.309 -2.981 -13.295 1.00 98.25 105 GLY A CA 1
ATOM 796 C C . GLY A 1 105 ? 4.919 -4.377 -12.811 1.00 98.25 105 GLY A C 1
ATOM 797 O O . GLY A 1 105 ? 4.984 -5.341 -13.573 1.00 98.25 105 GLY A O 1
ATOM 798 N N . ALA A 1 106 ? 4.448 -4.485 -11.567 1.00 98.00 106 ALA A N 1
ATOM 799 C CA . ALA A 1 106 ? 3.952 -5.746 -11.021 1.00 98.00 106 ALA A CA 1
ATOM 800 C C . ALA A 1 106 ? 2.710 -6.265 -11.762 1.00 98.00 106 ALA A C 1
ATOM 802 O O . ALA A 1 106 ? 2.631 -7.447 -12.110 1.00 98.00 106 ALA A O 1
ATOM 803 N N . VAL A 1 107 ? 1.767 -5.370 -12.067 1.00 97.62 107 VAL A N 1
ATOM 804 C CA . VAL A 1 107 ? 0.565 -5.704 -12.844 1.00 97.62 107 VAL A CA 1
ATOM 805 C C . VAL A 1 107 ? 0.926 -6.152 -14.263 1.00 97.62 107 VAL A C 1
ATOM 807 O O . VAL A 1 107 ? 0.379 -7.146 -14.738 1.00 97.62 107 VAL A O 1
ATOM 810 N N . ASP A 1 108 ? 1.883 -5.492 -14.919 1.00 97.94 108 ASP A N 1
ATOM 811 C CA . ASP A 1 108 ? 2.370 -5.878 -16.249 1.00 97.94 108 ASP A CA 1
ATOM 812 C C . ASP A 1 108 ? 3.015 -7.276 -16.254 1.00 97.94 108 ASP A C 1
ATOM 814 O O . ASP A 1 108 ? 2.957 -7.985 -17.259 1.00 97.94 108 ASP A O 1
ATOM 818 N N . ALA A 1 109 ? 3.610 -7.697 -15.131 1.00 96.62 109 ALA A N 1
ATOM 819 C CA . ALA A 1 109 ? 4.127 -9.054 -14.934 1.00 96.62 109 ALA A CA 1
ATOM 820 C C . ALA A 1 109 ? 3.021 -10.106 -14.699 1.00 96.62 109 ALA A C 1
ATOM 822 O O . ALA A 1 109 ? 3.316 -11.303 -14.633 1.00 96.62 109 ALA A O 1
ATOM 823 N N . GLY A 1 110 ? 1.761 -9.684 -14.544 1.00 95.50 110 GLY A N 1
ATOM 824 C CA . GLY A 1 110 ? 0.628 -10.538 -14.178 1.00 95.50 110 GLY A CA 1
ATOM 825 C C . GLY A 1 110 ? 0.581 -10.923 -12.694 1.00 95.50 110 GLY A C 1
ATOM 826 O O . GLY A 1 110 ? -0.170 -11.835 -12.322 1.00 95.50 110 GLY A O 1
ATOM 827 N N . ALA A 1 111 ? 1.376 -10.254 -11.855 1.00 96.06 111 ALA A N 1
ATOM 828 C CA . ALA A 1 111 ? 1.461 -10.488 -10.420 1.00 96.06 111 ALA A CA 1
ATOM 829 C C . ALA A 1 111 ? 0.482 -9.592 -9.634 1.00 96.06 111 ALA A C 1
ATOM 831 O O . ALA A 1 111 ? 0.056 -8.545 -10.128 1.00 96.06 111 ALA A O 1
ATOM 832 N N . PRO A 1 112 ? 0.099 -9.988 -8.407 1.00 95.00 112 PRO A N 1
ATOM 833 C CA . PRO A 1 112 ? -0.621 -9.102 -7.499 1.00 95.00 112 PRO A CA 1
ATOM 834 C C . PRO A 1 112 ? 0.249 -7.907 -7.082 1.00 95.00 112 PRO A C 1
ATOM 836 O O . PRO A 1 112 ? 1.476 -7.981 -7.067 1.00 95.00 112 PRO A O 1
ATOM 839 N N . SER A 1 113 ? -0.407 -6.810 -6.708 1.00 96.69 113 SER A N 1
ATOM 840 C CA . SER A 1 113 ? 0.223 -5.581 -6.225 1.00 96.69 113 SER A CA 1
ATOM 841 C C . SER A 1 113 ? -0.670 -4.925 -5.171 1.00 96.69 113 SER A C 1
ATOM 843 O O . SER A 1 113 ? -1.895 -5.051 -5.235 1.00 96.69 113 SER A O 1
ATOM 845 N N . ILE A 1 114 ? -0.061 -4.269 -4.182 1.00 97.50 114 ILE A N 1
ATOM 846 C CA . ILE A 1 114 ? -0.733 -3.701 -3.008 1.00 97.50 114 ILE A CA 1
ATOM 847 C C . ILE A 1 114 ? -0.551 -2.177 -2.979 1.00 97.50 114 ILE A C 1
ATOM 849 O O . ILE A 1 114 ? 0.549 -1.659 -3.175 1.00 97.50 114 ILE A O 1
ATOM 853 N N . GLY A 1 115 ? -1.630 -1.452 -2.682 1.00 96.50 115 GLY A N 1
ATOM 854 C CA . GLY A 1 115 ? -1.607 -0.022 -2.368 1.00 96.50 115 GLY A CA 1
ATOM 855 C C . GLY A 1 115 ? -2.169 0.235 -0.972 1.00 96.50 115 GLY A C 1
ATOM 856 O O . GLY A 1 115 ? -3.350 -0.007 -0.724 1.00 96.50 115 GLY A O 1
ATOM 857 N N . TYR A 1 116 ? -1.332 0.726 -0.060 1.00 95.00 116 TYR A N 1
ATOM 858 C CA . TYR A 1 116 ? -1.731 1.189 1.269 1.00 95.00 116 TYR A CA 1
ATOM 859 C C . TYR A 1 116 ? -2.118 2.669 1.206 1.00 95.00 116 TYR A C 1
ATOM 861 O O . TYR A 1 116 ? -1.377 3.548 1.649 1.00 95.00 116 TYR A O 1
ATOM 869 N N . ASN A 1 117 ? -3.271 2.933 0.592 1.00 90.12 117 ASN A N 1
ATOM 870 C CA . ASN A 1 117 ? -3.733 4.291 0.321 1.00 90.12 117 ASN A CA 1
ATOM 871 C C . ASN A 1 117 ? -4.108 5.038 1.604 1.00 90.12 117 ASN A C 1
ATOM 873 O O . ASN A 1 117 ? -4.574 4.456 2.584 1.00 90.12 117 ASN A O 1
ATOM 877 N N . ILE A 1 118 ? -3.992 6.362 1.541 1.00 89.38 118 ILE A N 1
ATOM 878 C CA . ILE A 1 118 ? -4.465 7.287 2.572 1.00 89.38 118 ILE A CA 1
ATOM 879 C C . ILE A 1 118 ? -5.449 8.279 1.960 1.00 89.38 118 ILE A C 1
ATOM 881 O O . ILE A 1 118 ? -5.337 8.645 0.790 1.00 89.38 118 ILE A O 1
ATOM 885 N N . THR A 1 119 ? -6.405 8.742 2.762 1.00 84.69 119 THR A N 1
ATOM 886 C CA . THR A 1 119 ? -7.280 9.846 2.353 1.00 84.69 119 THR A CA 1
ATOM 887 C C . THR A 1 119 ? -6.545 11.163 2.565 1.00 84.69 119 THR A C 1
ATOM 889 O O . THR A 1 119 ? -6.043 11.421 3.658 1.00 84.69 119 THR A O 1
ATOM 892 N N . LEU A 1 120 ? -6.487 11.996 1.528 1.00 82.31 120 LEU A N 1
ATOM 893 C CA . LEU A 1 120 ? -5.951 13.352 1.603 1.00 82.31 120 LEU A CA 1
ATOM 894 C C . LEU A 1 120 ? -7.077 14.378 1.383 1.00 82.31 120 LEU A C 1
ATOM 896 O O . LEU A 1 120 ? -8.056 14.059 0.711 1.00 82.31 120 LEU A O 1
ATOM 900 N N . PRO A 1 121 ? -6.958 15.610 1.921 1.00 75.06 121 PRO A N 1
ATOM 901 C CA . PRO A 1 121 ? -7.966 16.663 1.740 1.00 75.06 121 PRO A CA 1
ATOM 902 C C . PRO A 1 121 ? -8.162 17.108 0.282 1.00 75.06 121 PRO A C 1
ATOM 904 O O . PRO A 1 121 ? -9.194 17.682 -0.048 1.00 75.06 121 PRO A O 1
ATOM 907 N N . MET A 1 122 ? -7.165 16.870 -0.570 1.00 77.06 122 MET A N 1
ATOM 908 C CA . MET A 1 122 ? -7.243 17.015 -2.023 1.00 77.06 122 MET A CA 1
ATOM 909 C C . MET A 1 122 ? -6.914 15.650 -2.632 1.00 77.06 122 MET A C 1
ATOM 911 O O . MET A 1 122 ? -6.006 14.977 -2.133 1.00 77.06 122 MET A O 1
ATOM 915 N N . GLU A 1 123 ? -7.670 15.232 -3.650 1.00 53.47 123 GLU A N 1
ATOM 916 C CA . GLU A 1 123 ? -7.496 13.929 -4.302 1.00 53.47 123 GLU A CA 1
ATOM 917 C C . GLU A 1 123 ? -6.062 13.738 -4.812 1.00 53.47 123 GLU A C 1
ATOM 919 O O . GLU A 1 123 ? -5.409 14.670 -5.284 1.00 53.47 123 GLU A O 1
ATOM 924 N N . GLN A 1 124 ? -5.566 12.507 -4.669 1.00 55.22 124 GLN A N 1
ATOM 925 C CA . GLN A 1 124 ? -4.330 12.071 -5.307 1.00 55.22 124 GLN A CA 1
ATOM 926 C C . GLN A 1 124 ? -4.663 11.799 -6.780 1.00 55.22 124 GLN A C 1
ATOM 928 O O . GLN A 1 124 ? -5.071 10.688 -7.104 1.00 55.22 124 GLN A O 1
ATOM 933 N N . GLU A 1 125 ? -4.585 12.827 -7.631 1.00 45.22 125 GLU A N 1
ATOM 934 C CA . GLU A 1 125 ? -4.598 12.654 -9.098 1.00 45.22 125 GLU A CA 1
ATOM 935 C C . GLU A 1 125 ? -3.380 11.864 -9.587 1.00 45.22 125 GLU A C 1
ATOM 937 O O . GLU A 1 125 ? -2.255 12.152 -9.110 1.00 45.22 125 GLU A O 1
#

Radius of gyration: 19.09 Å; Cα contacts (8 Å, |Δi|>4): 201; chains: 1; bounding box: 53×38×45 Å

Mean predicted aligned error: 5.1 Å

Secondary structure (DSSP, 8-state):
---GGGS-GGG-HHHHHSSTTHHHHHHHHHHHHHHHHHHHTB--EEE----TT--TT-TT-HHHHHHHHHHHHHHHSSGGG-PSSB-SEEEE---TTHHHHHHHHHHHTT--EEE-----SS---

Solvent-accessible surface area (backbone atoms only — not comparable to full-atom values): 6812 Å² total; per-residue (Å²): 134,86,60,75,89,74,54,53,72,95,75,31,62,71,62,53,70,31,79,91,28,46,68,57,51,52,52,48,55,50,49,55,52,51,52,51,37,54,75,73,27,54,75,39,64,43,77,47,83,60,53,60,79,50,46,86,90,47,93,84,44,57,28,61,51,30,18,51,48,23,20,51,41,12,67,75,39,44,19,40,73,74,50,80,67,22,25,34,28,39,29,25,53,54,42,36,23,28,21,36,22,22,39,49,14,8,47,74,52,67,14,63,59,46,57,63,67,76,92,60,101,60,81,84,110

pLDDT: mean 92.42, std 9.19, range [45.22, 98.5]

Sequence (125 aa):
MKSAAYRLPAMDIEFLLGDSTRGIRFQLEYQKAEEHLRAWGVETTVVVFGSARVKPGAPDGWYDGARAFGKLCSEEGGAKHKVKPLYNVIATGGGPGIMEAANRGAVDAGAPSIGYNITLPMEQE

Foldseek 3Di:
DPDPVPDDCVRDVVNCVDPVNVVVVVVVLVVVVVVVCVVLQEDEEDEDDDDLPADPPDPVCLLVVLLCVLQVCLQPQQQQVSPHNRGHAYEYLPAHGSSVSSCNSNVVNVGDHYHVHDDDPDDRD

Nearest PDB structures (foldseek):
  1wek-assembly1_B  TM=8.967E-01  e=4.303E-05  Thermus thermophilus
  1wek-assembly1_C  TM=8.537E-01  e=1.407E-04  Ther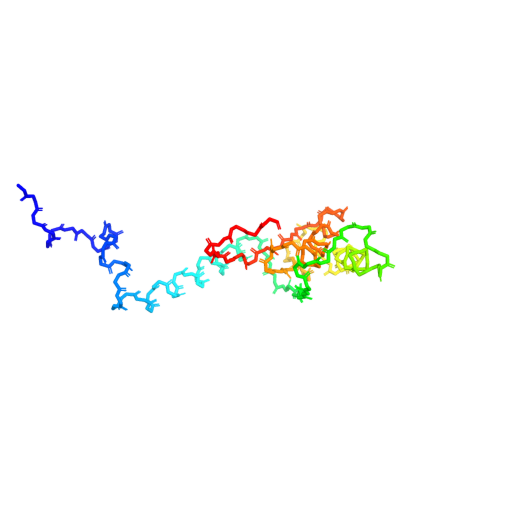mus thermophilus
  2ekg-assembly1_B  TM=2.830E-01  e=2.076E+00  Thermus thermophil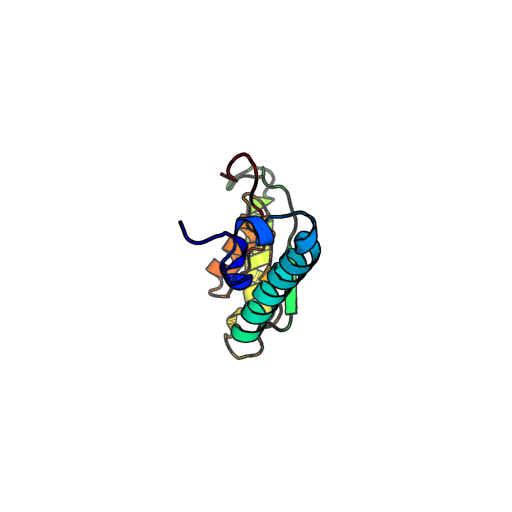us HB27
  3s44-assembly1_A  TM=3.969E-01  e=9.862E+00  Pasteurella multocida